Protein AF-A0A948IWV6-F1 (afdb_monomer_lite)

Radius of gyration: 15.79 Å; chains: 1; bounding box: 36×36×41 Å

pLDDT: mean 88.32, std 10.14, range [44.53, 97.88]

Structure (mmCIF, N/CA/C/O backbone):
data_AF-A0A948IWV6-F1
#
_entry.id   AF-A0A948IWV6-F1
#
loop_
_atom_site.group_PDB
_atom_site.id
_atom_site.type_symbol
_atom_site.label_atom_id
_atom_site.label_alt_id
_atom_site.label_comp_id
_atom_site.label_asym_id
_atom_site.label_entity_id
_atom_site.label_seq_id
_atom_site.pdbx_PDB_ins_code
_atom_site.Cartn_x
_atom_site.Cartn_y
_atom_site.Cartn_z
_atom_site.occupancy
_atom_site.B_iso_or_equiv
_atom_site.auth_seq_id
_atom_site.auth_comp_id
_atom_site.auth_asym_id
_atom_site.auth_atom_id
_atom_site.pdbx_PDB_model_num
ATOM 1 N N . MET A 1 1 ? 19.057 -10.522 -1.645 1.00 44.53 1 MET A N 1
ATOM 2 C CA . MET A 1 1 ? 18.528 -9.167 -1.927 1.00 44.53 1 MET A CA 1
ATOM 3 C C . MET A 1 1 ? 17.172 -8.934 -1.254 1.00 44.53 1 MET A C 1
ATOM 5 O O . MET A 1 1 ? 17.087 -8.046 -0.418 1.00 44.53 1 MET A O 1
ATOM 9 N N . ILE A 1 2 ? 16.167 -9.789 -1.493 1.00 49.72 2 ILE A N 1
ATOM 10 C CA . ILE A 1 2 ? 14.805 -9.686 -0.915 1.00 49.72 2 ILE A CA 1
ATOM 11 C C . ILE A 1 2 ? 14.790 -9.722 0.632 1.00 49.72 2 ILE A C 1
ATOM 13 O O . ILE A 1 2 ? 14.112 -8.919 1.267 1.00 49.72 2 ILE A O 1
ATOM 17 N N . ALA A 1 3 ? 15.601 -10.584 1.261 1.00 46.28 3 ALA A N 1
ATOM 18 C CA . ALA A 1 3 ? 15.660 -10.702 2.725 1.00 46.28 3 ALA A CA 1
ATOM 19 C C . ALA A 1 3 ? 16.163 -9.429 3.438 1.00 46.28 3 ALA A C 1
ATOM 21 O O . ALA A 1 3 ? 15.645 -9.077 4.492 1.00 46.28 3 ALA A O 1
ATOM 22 N N . ARG A 1 4 ? 17.131 -8.706 2.851 1.00 50.12 4 ARG A N 1
ATOM 23 C CA . ARG A 1 4 ? 17.690 -7.472 3.435 1.00 50.12 4 ARG A CA 1
ATOM 24 C C . ARG A 1 4 ? 16.678 -6.322 3.373 1.00 50.12 4 ARG A C 1
ATOM 26 O O . ARG A 1 4 ? 16.546 -5.575 4.336 1.00 50.12 4 ARG A O 1
ATOM 33 N N . GLN A 1 5 ? 15.914 -6.247 2.282 1.00 59.34 5 GLN A N 1
ATOM 34 C CA . GLN A 1 5 ? 14.824 -5.286 2.136 1.00 59.34 5 GLN A CA 1
ATOM 35 C C . GLN A 1 5 ? 13.692 -5.562 3.143 1.00 59.34 5 GLN A C 1
ATOM 37 O O . GLN A 1 5 ? 13.198 -4.646 3.792 1.00 59.34 5 GLN A O 1
ATOM 42 N N . ARG A 1 6 ? 13.328 -6.837 3.348 1.00 60.72 6 ARG A N 1
ATOM 43 C CA . ARG A 1 6 ? 12.332 -7.246 4.354 1.00 60.72 6 ARG A CA 1
ATOM 44 C C . ARG A 1 6 ? 12.742 -6.858 5.781 1.00 60.72 6 ARG A C 1
ATOM 46 O O . ARG A 1 6 ? 11.891 -6.409 6.544 1.00 60.72 6 ARG A O 1
ATOM 53 N N . THR A 1 7 ? 14.021 -6.996 6.141 1.00 59.12 7 THR A N 1
ATOM 54 C CA . THR A 1 7 ? 14.534 -6.577 7.460 1.00 59.12 7 THR A CA 1
ATOM 55 C C . THR A 1 7 ? 14.416 -5.067 7.658 1.00 59.12 7 THR A C 1
ATOM 57 O O . THR A 1 7 ? 13.882 -4.638 8.678 1.00 59.12 7 THR A O 1
ATOM 60 N N . PHE A 1 8 ? 14.809 -4.275 6.654 1.00 65.75 8 PHE A N 1
ATOM 61 C CA . PHE A 1 8 ? 14.646 -2.819 6.677 1.00 65.75 8 PHE A CA 1
ATOM 62 C C . PHE A 1 8 ? 13.174 -2.409 6.863 1.00 65.75 8 PHE A C 1
ATOM 64 O O . PHE A 1 8 ? 12.872 -1.541 7.678 1.00 65.75 8 PHE A O 1
ATOM 71 N N . TYR A 1 9 ? 12.235 -3.091 6.194 1.00 68.50 9 TYR A N 1
ATOM 72 C CA . TYR A 1 9 ? 10.798 -2.830 6.357 1.00 68.50 9 TYR A CA 1
ATOM 73 C C . TYR A 1 9 ? 10.265 -3.108 7.753 1.00 68.50 9 TYR A C 1
ATOM 75 O O . TYR A 1 9 ? 9.496 -2.313 8.296 1.00 68.50 9 TYR A O 1
ATOM 83 N N . ILE A 1 10 ? 10.657 -4.239 8.338 1.00 69.44 10 ILE A N 1
ATOM 84 C CA . ILE A 1 10 ? 10.235 -4.612 9.689 1.00 69.44 10 ILE A CA 1
ATOM 85 C C . ILE A 1 10 ? 10.764 -3.599 10.705 1.00 69.44 10 ILE A C 1
ATOM 87 O O . ILE A 1 10 ? 10.058 -3.272 11.657 1.00 69.44 10 ILE A O 1
ATOM 91 N N . GLU A 1 11 ? 11.978 -3.091 10.508 1.00 79.06 11 GLU A N 1
ATOM 92 C CA . GLU A 1 11 ? 12.562 -2.062 11.366 1.00 79.06 11 GLU A CA 1
ATOM 93 C C . GLU A 1 11 ? 11.877 -0.707 11.188 1.00 79.06 11 GLU A C 1
ATOM 95 O O . GLU A 1 11 ? 11.482 -0.102 12.184 1.00 79.06 11 GLU A O 1
ATOM 100 N N . ALA A 1 12 ? 11.623 -0.272 9.953 1.00 83.81 12 A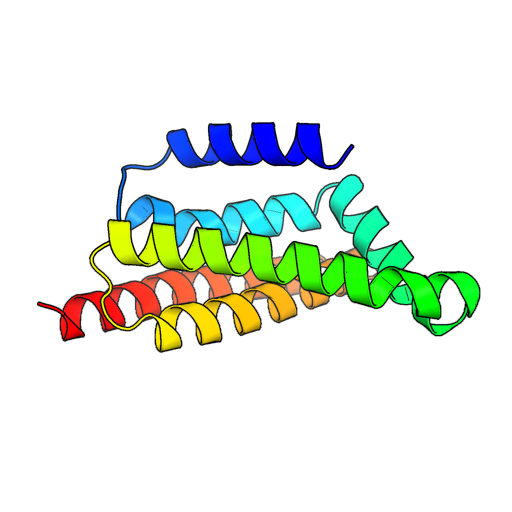LA A N 1
ATOM 101 C CA . ALA A 1 12 ? 10.925 0.984 9.683 1.00 83.81 12 ALA A CA 1
ATOM 102 C C . ALA A 1 12 ? 9.501 1.000 10.273 1.00 83.81 12 ALA A C 1
ATOM 104 O O . ALA A 1 12 ? 9.076 1.993 10.860 1.00 83.81 12 ALA A O 1
ATOM 105 N N . LEU A 1 13 ? 8.780 -0.127 10.224 1.00 84.88 13 LEU A N 1
ATOM 106 C CA . LEU A 1 13 ? 7.455 -0.260 10.847 1.00 84.88 13 LEU A CA 1
ATOM 107 C C . LEU A 1 13 ? 7.471 -0.112 12.373 1.00 84.88 13 LEU A C 1
ATOM 109 O O . LEU A 1 13 ? 6.441 0.227 12.963 1.00 84.88 13 LEU A O 1
ATOM 113 N N . ARG A 1 14 ? 8.606 -0.376 13.035 1.00 88.12 14 ARG A N 1
ATOM 114 C CA . ARG A 1 14 ? 8.728 -0.220 14.494 1.00 88.12 14 ARG A CA 1
ATOM 115 C C . ARG A 1 14 ? 8.727 1.240 14.928 1.00 88.12 14 ARG A C 1
ATOM 117 O O . ARG A 1 14 ? 8.393 1.491 16.080 1.00 88.12 14 ARG A O 1
ATOM 124 N N . ALA A 1 15 ? 9.036 2.174 14.026 1.00 90.75 15 ALA A N 1
ATOM 125 C CA . ALA A 1 15 ? 8.949 3.607 14.301 1.00 90.75 15 ALA A CA 1
ATOM 126 C C . ALA A 1 15 ? 7.501 4.086 14.510 1.00 90.75 15 ALA A C 1
ATOM 128 O O . ALA A 1 15 ? 7.282 5.152 15.078 1.00 90.75 15 ALA A O 1
ATOM 129 N N . TYR A 1 16 ? 6.513 3.292 14.085 1.00 91.81 16 TYR A N 1
ATOM 130 C CA . TYR A 1 16 ? 5.098 3.620 14.214 1.00 91.81 16 TYR A CA 1
ATOM 131 C C . TYR A 1 16 ? 4.458 2.884 15.403 1.00 91.81 16 TYR A C 1
ATOM 133 O O . TYR A 1 16 ? 4.728 1.681 15.595 1.00 91.81 16 TYR A O 1
ATOM 141 N N . PRO A 1 17 ? 3.580 3.560 16.175 1.00 93.25 17 PRO A N 1
ATOM 142 C CA . PRO A 1 17 ? 2.760 2.926 17.203 1.00 93.25 17 PRO A CA 1
ATOM 143 C C . PRO A 1 17 ? 2.031 1.689 16.674 1.00 93.25 17 PRO A C 1
ATOM 145 O O . PRO A 1 17 ? 1.671 1.610 15.500 1.00 93.25 17 PRO A O 1
ATOM 148 N N . LYS A 1 18 ? 1.854 0.682 17.536 1.00 91.81 18 LYS A N 1
ATOM 149 C CA . LYS A 1 18 ? 1.085 -0.518 17.179 1.00 91.81 18 LYS A CA 1
ATOM 150 C C . LYS A 1 18 ? -0.368 -0.137 16.872 1.00 91.81 18 LYS A C 1
ATOM 152 O O . LYS A 1 18 ? -0.893 0.793 17.465 1.00 91.81 18 LYS A O 1
ATOM 157 N N . GLY A 1 19 ? -1.007 -0.923 16.010 1.00 94.31 19 GLY A N 1
ATOM 158 C CA . GLY A 1 19 ? -2.406 -0.746 15.644 1.00 94.31 19 GLY A CA 1
ATOM 159 C C . GLY A 1 19 ? -2.580 0.160 14.431 1.00 94.31 19 GLY A C 1
ATOM 160 O O . GLY A 1 19 ? -1.900 -0.035 13.416 1.00 94.31 19 GLY A O 1
ATOM 161 N N . ARG A 1 20 ? -3.495 1.125 14.536 1.00 95.19 20 ARG A N 1
ATOM 162 C CA . ARG A 1 20 ? -3.933 2.002 13.443 1.00 95.19 20 ARG A CA 1
ATOM 163 C C . ARG A 1 20 ? -2.771 2.678 12.713 1.00 95.19 20 ARG A C 1
ATOM 165 O O . ARG A 1 20 ? -2.682 2.597 11.489 1.00 95.19 20 ARG A O 1
ATOM 172 N N . GLU A 1 21 ? -1.849 3.300 13.440 1.00 95.81 21 GLU A N 1
ATOM 173 C CA . GLU A 1 21 ? -0.747 4.083 12.868 1.00 95.81 21 GLU A CA 1
ATOM 174 C C . GLU A 1 21 ? 0.171 3.205 12.017 1.00 95.81 21 GLU A C 1
ATOM 176 O O . GLU A 1 21 ? 0.549 3.580 10.906 1.00 95.81 21 GLU A O 1
ATOM 181 N N . ARG A 1 22 ? 0.489 1.998 12.497 1.00 94.38 22 ARG A N 1
ATOM 182 C CA . ARG A 1 22 ? 1.299 1.034 11.745 1.00 94.38 22 ARG A CA 1
ATOM 183 C C . ARG A 1 22 ? 0.566 0.487 10.525 1.00 94.38 22 ARG A C 1
ATOM 185 O O . ARG A 1 22 ? 1.194 0.295 9.484 1.00 94.38 22 ARG A O 1
ATOM 192 N N . PHE A 1 23 ? -0.740 0.247 10.639 1.00 94.88 23 PHE A N 1
ATOM 193 C CA . PHE A 1 23 ? -1.551 -0.192 9.506 1.00 94.88 23 PHE A CA 1
ATOM 194 C C . PHE A 1 23 ? -1.643 0.877 8.414 1.00 94.88 23 PHE A C 1
ATOM 196 O O . PHE A 1 23 ? -1.652 0.534 7.237 1.00 94.88 23 PHE A O 1
ATOM 203 N N . ILE A 1 24 ? -1.653 2.163 8.767 1.00 95.56 24 ILE A N 1
ATOM 204 C CA . ILE A 1 24 ? -1.588 3.262 7.795 1.00 95.56 24 ILE A CA 1
ATOM 205 C C . ILE A 1 24 ? -0.188 3.337 7.168 1.00 95.56 24 ILE A C 1
ATOM 207 O O . ILE A 1 24 ? -0.054 3.348 5.940 1.00 95.56 24 ILE A O 1
ATOM 211 N N . ALA A 1 25 ? 0.859 3.317 7.999 1.00 94.19 25 ALA A N 1
ATOM 212 C CA . ALA A 1 25 ? 2.247 3.520 7.585 1.00 94.19 25 ALA A CA 1
ATOM 213 C C . ALA A 1 25 ? 2.767 2.493 6.568 1.00 94.19 25 ALA A C 1
ATOM 215 O O . ALA A 1 25 ? 3.597 2.830 5.722 1.00 94.19 25 ALA A O 1
ATOM 216 N N . ILE A 1 26 ? 2.267 1.252 6.606 1.00 91.12 26 ILE A N 1
ATOM 217 C CA . ILE A 1 26 ? 2.717 0.185 5.699 1.00 91.12 26 ILE A CA 1
ATOM 218 C C . ILE A 1 26 ? 2.578 0.556 4.213 1.00 91.12 26 ILE A C 1
ATOM 220 O O . ILE A 1 26 ? 3.387 0.115 3.399 1.00 91.12 26 ILE A O 1
ATOM 224 N N . THR A 1 27 ? 1.600 1.392 3.854 1.00 92.25 27 THR A N 1
ATOM 225 C CA . THR A 1 27 ? 1.367 1.807 2.459 1.00 92.25 27 THR A CA 1
ATOM 226 C C . THR A 1 27 ? 2.518 2.671 1.945 1.00 92.25 27 THR A C 1
ATOM 228 O O . THR A 1 27 ? 3.049 2.421 0.865 1.00 92.25 27 THR A O 1
ATOM 231 N N . GLU A 1 28 ? 2.957 3.644 2.746 1.00 91.31 28 GLU A N 1
ATOM 232 C CA . GLU A 1 28 ? 4.084 4.516 2.397 1.00 91.31 28 GLU A CA 1
ATOM 233 C C . GLU A 1 28 ? 5.402 3.741 2.385 1.00 91.31 28 GLU A C 1
ATOM 235 O O . GLU A 1 28 ? 6.213 3.894 1.476 1.00 91.31 28 GLU A O 1
ATOM 240 N N . LEU A 1 29 ? 5.598 2.841 3.347 1.00 90.62 29 LEU A N 1
ATOM 241 C CA . LEU A 1 29 ? 6.787 1.994 3.363 1.00 90.62 29 LEU A CA 1
ATOM 242 C C . LEU A 1 29 ? 6.837 1.074 2.137 1.00 90.62 29 LEU A C 1
ATOM 244 O O . LEU A 1 29 ? 7.892 0.904 1.528 1.00 90.62 29 LEU A O 1
ATOM 248 N N . THR A 1 30 ? 5.691 0.540 1.713 1.00 89.62 30 THR A N 1
ATOM 249 C CA . THR A 1 30 ? 5.599 -0.240 0.473 1.00 89.62 30 THR A CA 1
ATOM 250 C C . THR A 1 30 ? 5.980 0.615 -0.735 1.00 89.62 30 THR A C 1
ATOM 252 O O . THR A 1 30 ? 6.779 0.177 -1.555 1.00 89.62 30 THR A O 1
ATOM 255 N N . TRP A 1 31 ? 5.496 1.854 -0.833 1.00 91.94 31 TRP A N 1
ATOM 256 C CA . TRP A 1 31 ? 5.899 2.772 -1.903 1.00 91.94 31 TRP A CA 1
ATOM 257 C C . TRP A 1 31 ? 7.407 3.032 -1.946 1.00 91.94 31 TRP A C 1
ATOM 259 O O . TRP A 1 31 ? 8.014 2.974 -3.019 1.00 91.94 31 TRP A O 1
ATOM 269 N N . GLN A 1 32 ? 8.027 3.257 -0.787 1.00 89.69 32 GLN A N 1
ATOM 270 C CA . GLN A 1 32 ? 9.477 3.417 -0.693 1.00 89.69 32 GLN A CA 1
ATOM 271 C C . GLN A 1 32 ? 10.193 2.167 -1.220 1.00 89.69 32 GLN A C 1
ATOM 273 O O . GLN A 1 32 ? 11.140 2.295 -1.984 1.00 89.69 32 GLN A O 1
ATOM 278 N N . ALA A 1 33 ? 9.680 0.965 -0.935 1.00 87.06 33 ALA A N 1
ATOM 279 C CA . ALA A 1 33 ? 10.212 -0.297 -1.474 1.00 87.06 33 ALA A CA 1
ATOM 280 C C . ALA A 1 33 ? 10.262 -0.358 -2.978 1.00 87.06 33 ALA A C 1
ATOM 282 O O . ALA A 1 33 ? 11.285 -0.708 -3.561 1.00 87.06 33 ALA A O 1
ATOM 283 N N . TRP A 1 34 ? 9.135 -0.028 -3.587 1.00 87.88 34 TRP A N 1
ATOM 284 C CA . TRP A 1 34 ? 8.990 -0.080 -5.027 1.00 87.88 34 TRP A CA 1
ATOM 285 C C . TRP A 1 34 ? 9.752 1.050 -5.723 1.00 87.88 34 TRP A C 1
ATOM 287 O O . TRP A 1 34 ? 10.071 0.927 -6.900 1.00 87.88 34 TRP A O 1
ATOM 297 N N . SER A 1 35 ? 10.098 2.109 -4.986 1.00 86.81 35 SER A N 1
ATOM 298 C CA . SER A 1 35 ? 10.894 3.236 -5.479 1.00 86.81 35 SER A CA 1
ATOM 299 C C . SER A 1 35 ? 12.411 3.026 -5.386 1.00 86.81 35 SER A C 1
ATOM 301 O O . SER A 1 35 ? 13.154 3.759 -6.040 1.00 86.81 35 SER A O 1
ATOM 303 N N . GLU A 1 36 ? 12.879 2.066 -4.585 1.00 86.88 36 GLU A N 1
ATOM 304 C CA . GLU A 1 36 ? 14.299 1.715 -4.475 1.00 86.88 36 GLU A CA 1
ATOM 305 C C . GLU A 1 36 ? 14.774 0.887 -5.686 1.00 86.88 36 GLU A C 1
ATOM 307 O O . GLU A 1 36 ? 13.964 0.203 -6.323 1.00 86.88 36 GLU A O 1
ATOM 312 N N . PRO A 1 37 ? 16.091 0.847 -5.986 1.00 87.62 37 PRO A N 1
ATOM 313 C CA . PRO A 1 37 ? 16.629 0.070 -7.108 1.00 87.62 37 PRO A CA 1
ATOM 314 C C . PRO A 1 37 ? 16.202 -1.406 -7.115 1.00 87.62 37 PRO A C 1
ATOM 316 O O . PRO A 1 37 ? 16.030 -2.005 -8.173 1.00 87.62 37 PRO A O 1
ATOM 319 N N . SER A 1 38 ? 15.996 -2.001 -5.937 1.00 86.44 38 SER A N 1
ATOM 320 C CA . SER A 1 38 ? 15.519 -3.380 -5.801 1.00 86.44 38 SER A CA 1
ATOM 321 C C . SER A 1 38 ? 14.062 -3.559 -6.241 1.00 86.44 38 SER A C 1
ATOM 323 O O . SER A 1 38 ? 13.747 -4.564 -6.876 1.00 86.44 38 SER A O 1
ATOM 325 N N . GLY A 1 39 ? 13.183 -2.602 -5.937 1.00 86.25 39 GLY A N 1
ATOM 326 C CA . GLY A 1 39 ? 11.793 -2.595 -6.392 1.00 86.25 39 GLY A CA 1
ATOM 327 C C . GLY A 1 39 ? 11.668 -2.325 -7.890 1.00 86.25 39 GLY A C 1
ATOM 328 O O . GLY A 1 39 ? 10.874 -2.973 -8.577 1.00 86.25 39 GLY A O 1
ATOM 329 N N . VAL A 1 40 ? 12.521 -1.443 -8.417 1.00 87.00 40 VAL A N 1
ATOM 330 C CA . VAL A 1 40 ? 12.639 -1.197 -9.861 1.00 87.00 40 VAL A CA 1
ATOM 331 C C . VAL A 1 40 ? 13.048 -2.477 -10.593 1.00 87.00 40 VAL A C 1
ATOM 333 O O . VAL A 1 40 ? 12.365 -2.880 -11.529 1.00 87.00 40 VAL A O 1
ATOM 336 N N . ALA A 1 41 ? 14.068 -3.190 -10.106 1.00 89.75 41 ALA A N 1
ATOM 337 C CA . ALA A 1 41 ? 14.500 -4.452 -10.707 1.00 89.75 41 ALA A CA 1
ATOM 338 C C . ALA A 1 41 ? 13.385 -5.515 -10.718 1.00 89.75 41 ALA A C 1
ATOM 340 O O . ALA A 1 41 ? 13.205 -6.216 -11.710 1.00 89.75 41 ALA A O 1
ATOM 341 N N . ILE A 1 42 ? 12.593 -5.628 -9.642 1.00 87.44 42 ILE A N 1
ATOM 342 C CA . ILE A 1 42 ? 11.430 -6.537 -9.618 1.00 87.44 42 ILE A CA 1
ATOM 343 C C . ILE A 1 42 ? 10.434 -6.155 -10.718 1.00 87.44 42 ILE A C 1
ATOM 345 O O . ILE A 1 42 ? 9.940 -7.028 -11.425 1.00 87.44 42 ILE A O 1
ATOM 349 N N . THR A 1 43 ? 10.173 -4.860 -10.888 1.00 87.69 43 THR A N 1
ATOM 350 C CA . THR A 1 43 ? 9.273 -4.343 -11.927 1.00 87.69 43 THR A CA 1
ATOM 351 C C . THR A 1 43 ? 9.774 -4.684 -13.332 1.00 87.69 43 THR A C 1
ATOM 353 O O . THR A 1 43 ? 9.001 -5.139 -14.172 1.00 87.69 43 THR A O 1
ATOM 356 N N . GLU A 1 44 ? 11.073 -4.537 -13.589 1.00 88.38 44 GLU A N 1
ATOM 357 C CA . GLU A 1 44 ? 11.688 -4.903 -14.871 1.00 88.38 44 GLU A CA 1
ATOM 358 C C . GLU A 1 44 ? 11.562 -6.404 -15.152 1.00 88.38 44 GLU A C 1
ATOM 360 O O . GLU A 1 44 ? 11.187 -6.790 -16.258 1.00 88.38 44 GLU A O 1
ATOM 365 N N . ILE A 1 45 ? 11.788 -7.251 -14.142 1.00 89.38 45 ILE A N 1
ATOM 366 C CA . ILE A 1 45 ? 11.628 -8.708 -14.250 1.00 89.38 45 ILE A CA 1
ATOM 367 C C . ILE A 1 45 ? 10.160 -9.071 -14.549 1.00 89.38 45 ILE A C 1
ATOM 369 O O . ILE A 1 45 ? 9.910 -9.907 -15.418 1.00 89.38 45 ILE A O 1
ATOM 373 N N . MET A 1 46 ? 9.185 -8.409 -13.908 1.00 85.81 46 MET A N 1
ATOM 374 C CA . MET A 1 46 ? 7.753 -8.598 -14.204 1.00 85.81 46 MET A CA 1
ATOM 375 C C . MET A 1 46 ? 7.419 -8.298 -15.665 1.00 85.81 46 MET A C 1
ATOM 377 O O . MET A 1 46 ? 6.680 -9.046 -16.303 1.00 85.81 46 MET A O 1
ATOM 381 N N . VAL A 1 47 ? 7.949 -7.196 -16.197 1.00 87.12 47 VAL A N 1
ATOM 382 C CA . VAL A 1 47 ? 7.709 -6.795 -17.587 1.00 87.12 47 VAL A CA 1
ATOM 383 C C . VAL A 1 47 ? 8.419 -7.748 -18.551 1.00 87.12 47 VAL A C 1
ATOM 385 O O . VAL A 1 47 ? 7.813 -8.167 -19.536 1.00 87.12 47 VAL A O 1
ATOM 388 N N . ALA A 1 48 ? 9.661 -8.140 -18.254 1.00 87.94 48 ALA A N 1
ATOM 389 C CA . ALA A 1 48 ? 10.452 -9.051 -19.081 1.00 87.94 48 ALA A CA 1
ATOM 390 C C . ALA A 1 48 ? 9.822 -10.449 -19.195 1.00 87.94 48 ALA A C 1
ATOM 392 O O . ALA A 1 48 ? 9.810 -11.028 -20.282 1.00 87.94 48 ALA A O 1
ATOM 393 N N . ALA A 1 49 ? 9.220 -10.958 -18.115 1.00 88.62 49 ALA A N 1
ATOM 394 C CA . ALA A 1 49 ? 8.549 -12.260 -18.102 1.00 88.62 49 ALA A CA 1
ATOM 395 C C . ALA A 1 49 ? 7.366 -12.370 -19.077 1.00 88.62 49 ALA A C 1
ATOM 397 O O . ALA A 1 49 ? 6.928 -13.473 -19.384 1.00 88.62 49 ALA A O 1
ATOM 398 N N . ARG A 1 50 ? 6.857 -11.248 -19.606 1.00 85.56 50 ARG A N 1
ATOM 399 C CA . ARG A 1 50 ? 5.827 -11.265 -20.658 1.00 85.56 50 ARG A CA 1
ATOM 400 C C . ARG A 1 50 ? 6.350 -11.729 -22.017 1.00 85.56 50 ARG A C 1
ATOM 402 O O . ARG A 1 50 ? 5.547 -12.154 -22.841 1.00 85.56 50 ARG A O 1
ATOM 409 N N . SER A 1 51 ? 7.650 -11.590 -22.261 1.00 89.44 51 SER A N 1
ATOM 410 C CA . SER A 1 51 ? 8.275 -11.865 -23.562 1.00 89.44 51 SER A CA 1
ATOM 411 C C . SER A 1 51 ? 9.297 -13.003 -23.512 1.00 89.44 51 SER A C 1
ATOM 413 O O . SER A 1 51 ? 9.732 -13.471 -24.559 1.00 89.44 51 SER A O 1
ATOM 415 N N . ASP A 1 52 ? 9.686 -13.449 -22.318 1.00 88.94 52 ASP A N 1
ATOM 416 C CA . ASP A 1 52 ? 10.589 -14.579 -22.101 1.00 88.94 52 ASP A CA 1
ATOM 417 C C . ASP A 1 52 ? 9.796 -15.760 -21.533 1.00 88.94 52 ASP A C 1
ATOM 419 O O . ASP A 1 52 ? 9.303 -15.702 -20.409 1.00 88.94 52 ASP A O 1
ATOM 423 N N . HIS A 1 53 ? 9.676 -16.835 -22.313 1.00 86.31 53 HIS A N 1
ATOM 424 C CA . HIS A 1 53 ? 8.892 -18.015 -21.946 1.00 86.31 53 HIS A CA 1
ATOM 425 C C . HIS A 1 53 ? 9.422 -18.732 -20.694 1.00 86.31 53 HIS A C 1
ATOM 427 O O . HIS A 1 53 ? 8.631 -19.189 -19.876 1.00 86.31 53 HIS A O 1
ATOM 433 N N . LEU A 1 54 ? 10.744 -18.785 -20.492 1.00 85.62 54 LEU A N 1
ATOM 434 C CA . LEU A 1 54 ? 11.329 -19.448 -19.321 1.00 85.62 54 LEU A CA 1
ATOM 435 C C . LEU A 1 54 ? 11.040 -18.668 -18.035 1.00 85.62 54 LEU A C 1
ATOM 437 O O . LEU A 1 54 ? 10.838 -19.261 -16.973 1.00 85.62 54 LEU A O 1
ATOM 441 N N . LEU A 1 55 ? 11.030 -17.338 -18.130 1.00 84.62 55 LEU A N 1
ATOM 442 C CA . LEU A 1 55 ? 10.595 -16.461 -17.048 1.00 84.62 55 LEU A CA 1
ATOM 443 C C . LEU A 1 55 ? 9.074 -16.548 -16.851 1.00 84.62 55 LEU A C 1
ATOM 445 O O . LEU A 1 55 ? 8.626 -16.682 -15.714 1.00 84.62 55 LEU A O 1
ATOM 449 N N . GLY A 1 56 ? 8.295 -16.538 -17.932 1.00 85.56 56 GLY A N 1
ATOM 450 C CA . GLY A 1 56 ? 6.834 -16.637 -17.912 1.00 85.56 56 GLY A CA 1
ATOM 451 C C . GLY A 1 56 ? 6.305 -17.898 -17.226 1.00 85.56 56 GLY A C 1
ATOM 452 O O . GLY A 1 56 ? 5.290 -17.821 -16.543 1.00 85.56 56 GLY A O 1
ATOM 453 N N . ASP A 1 57 ? 7.027 -19.016 -17.321 1.00 87.19 57 ASP A N 1
ATOM 454 C CA . ASP A 1 57 ? 6.641 -20.276 -16.675 1.00 87.19 57 ASP A CA 1
ATOM 455 C C . ASP A 1 57 ? 6.959 -20.313 -15.169 1.00 87.19 57 ASP A C 1
ATOM 457 O O . ASP A 1 57 ? 6.288 -21.004 -14.410 1.00 87.19 57 ASP A O 1
ATOM 461 N N . ARG A 1 58 ? 7.997 -19.596 -14.710 1.00 83.56 58 ARG A N 1
ATOM 462 C CA . ARG A 1 58 ? 8.493 -19.680 -13.318 1.00 83.56 58 ARG A CA 1
ATOM 463 C C . ARG A 1 58 ? 8.100 -18.502 -12.435 1.00 83.56 58 ARG A C 1
ATOM 465 O O . ARG A 1 58 ? 8.090 -18.630 -11.212 1.00 83.56 58 ARG A O 1
ATOM 472 N N . LEU A 1 59 ? 7.859 -17.334 -13.024 1.00 85.12 59 LEU A N 1
ATOM 473 C CA . LEU A 1 59 ? 7.520 -16.132 -12.267 1.00 85.12 59 LEU A CA 1
ATOM 474 C C . LEU A 1 59 ? 6.131 -16.151 -11.619 1.00 85.12 59 LEU A C 1
ATOM 476 O O . LEU A 1 59 ? 6.045 -15.602 -10.519 1.00 85.12 59 LEU A O 1
ATOM 480 N N . PRO A 1 60 ? 5.071 -16.723 -12.224 1.00 86.81 60 PRO A N 1
ATOM 481 C CA . PRO A 1 60 ? 3.739 -16.724 -11.622 1.00 86.81 60 PRO A CA 1
ATOM 482 C C . PRO A 1 60 ? 3.738 -17.284 -10.196 1.00 86.81 60 PRO A C 1
ATOM 484 O O . PRO A 1 60 ? 3.350 -16.568 -9.277 1.00 86.81 60 PRO A O 1
ATOM 487 N N . ASP A 1 61 ? 4.310 -18.472 -9.984 1.00 87.06 61 ASP A N 1
ATOM 488 C CA . ASP A 1 61 ? 4.390 -19.116 -8.663 1.00 87.06 61 ASP A CA 1
ATOM 489 C C . ASP A 1 61 ? 5.127 -18.248 -7.629 1.00 87.06 61 ASP A C 1
ATOM 491 O O . ASP A 1 61 ? 4.728 -18.139 -6.465 1.00 87.06 61 ASP A O 1
ATOM 495 N N . LEU A 1 62 ? 6.216 -17.591 -8.047 1.00 85.44 62 LEU A N 1
ATOM 496 C CA . LEU A 1 62 ? 6.965 -16.681 -7.183 1.00 85.44 62 LEU A CA 1
ATOM 497 C C . LEU A 1 62 ? 6.119 -15.458 -6.798 1.00 85.44 62 LEU A C 1
ATOM 499 O O . LEU A 1 62 ? 6.138 -15.047 -5.635 1.00 85.44 62 LEU A O 1
ATOM 503 N N . PHE A 1 63 ? 5.383 -14.879 -7.749 1.00 83.50 63 PHE A N 1
ATOM 504 C CA . PHE A 1 63 ? 4.507 -13.740 -7.481 1.00 83.50 63 PHE A CA 1
ATOM 505 C C . PHE A 1 63 ? 3.340 -14.112 -6.584 1.00 83.50 63 PHE A C 1
ATOM 507 O O . PHE A 1 63 ? 3.088 -13.391 -5.621 1.00 83.50 63 PHE A O 1
ATOM 514 N N . GLU A 1 64 ? 2.693 -15.247 -6.828 1.00 87.88 64 GLU A N 1
ATOM 515 C CA . GLU A 1 64 ? 1.617 -15.748 -5.975 1.00 87.88 64 GLU A CA 1
ATOM 516 C C . GLU A 1 64 ? 2.101 -15.956 -4.538 1.00 87.88 64 GLU A C 1
ATOM 518 O O . GLU A 1 64 ? 1.461 -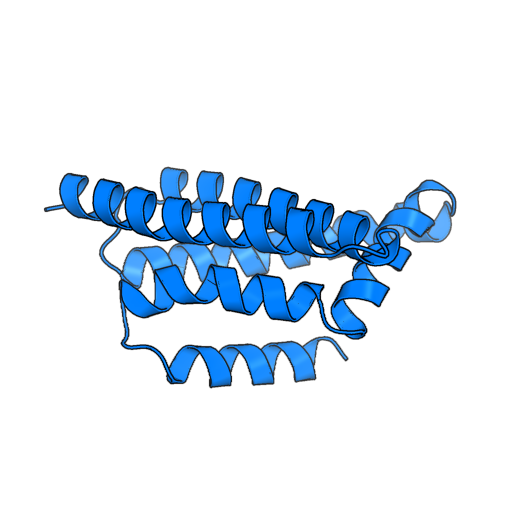15.497 -3.589 1.00 87.88 64 GLU A O 1
ATOM 523 N N . MET A 1 65 ? 3.286 -16.547 -4.354 1.00 87.19 65 MET A N 1
ATOM 524 C CA . MET A 1 65 ? 3.892 -16.703 -3.031 1.00 87.19 65 MET A CA 1
ATOM 525 C C . MET A 1 65 ? 4.171 -15.346 -2.358 1.00 87.19 65 MET A C 1
ATOM 527 O O . MET A 1 65 ? 3.915 -15.172 -1.160 1.00 87.19 65 MET A O 1
ATOM 531 N N . MET A 1 66 ? 4.692 -14.368 -3.104 1.00 83.88 66 MET A N 1
ATOM 532 C CA . MET A 1 66 ? 4.950 -13.020 -2.586 1.00 83.88 66 MET A CA 1
ATOM 533 C C . MET A 1 66 ? 3.657 -12.290 -2.204 1.00 83.88 66 MET A C 1
ATOM 535 O O . MET A 1 66 ? 3.607 -11.641 -1.156 1.00 83.88 66 MET A O 1
ATOM 539 N N . GLU A 1 67 ? 2.614 -12.400 -3.022 1.00 86.06 67 GLU A N 1
ATOM 540 C CA . GLU A 1 67 ? 1.311 -11.783 -2.775 1.00 86.06 67 GLU A CA 1
ATOM 541 C C . GLU A 1 67 ? 0.603 -12.422 -1.584 1.00 86.06 67 GLU A C 1
ATOM 543 O O . GLU A 1 67 ? 0.121 -11.699 -0.712 1.00 86.06 67 GLU A O 1
ATOM 548 N N . ALA A 1 68 ? 0.641 -13.750 -1.466 1.00 88.50 68 ALA A N 1
ATOM 549 C CA . ALA A 1 68 ? 0.118 -14.462 -0.306 1.00 88.50 68 ALA A CA 1
ATOM 550 C C . ALA A 1 68 ? 0.812 -14.018 0.993 1.00 88.50 68 ALA A C 1
ATOM 552 O O . ALA A 1 68 ? 0.146 -13.736 1.993 1.00 88.50 68 ALA A O 1
ATOM 553 N N . SER A 1 69 ? 2.145 -13.883 0.979 1.00 87.06 69 SER A N 1
ATOM 554 C CA . SER A 1 69 ? 2.892 -13.393 2.143 1.00 87.06 69 SER A CA 1
ATOM 555 C C . SER A 1 69 ? 2.549 -11.944 2.488 1.00 87.06 69 SER A C 1
ATOM 557 O O . SER A 1 69 ? 2.459 -11.612 3.671 1.00 87.06 69 SER A O 1
ATOM 559 N N . GLN A 1 70 ? 2.383 -11.076 1.489 1.00 86.56 70 GLN A N 1
ATOM 560 C CA . GLN A 1 70 ? 2.012 -9.683 1.719 1.00 86.56 70 GLN A CA 1
ATOM 561 C C . GLN A 1 70 ? 0.603 -9.589 2.313 1.00 86.56 70 GLN A C 1
ATOM 563 O O . GLN A 1 70 ? 0.397 -8.880 3.296 1.00 86.56 70 GLN A O 1
ATOM 568 N N . LEU A 1 71 ? -0.350 -10.337 1.756 1.00 90.12 71 LEU A N 1
ATOM 569 C CA . LEU A 1 71 ? -1.735 -10.352 2.211 1.00 90.12 71 LEU A CA 1
ATOM 570 C C . LEU A 1 71 ? -1.852 -10.847 3.656 1.00 90.12 71 LEU A C 1
ATOM 572 O O . LEU A 1 71 ? -2.566 -10.245 4.455 1.00 90.12 71 LEU A O 1
ATOM 576 N N . ALA A 1 72 ? -1.106 -11.896 4.013 1.00 91.50 72 ALA A N 1
ATOM 577 C CA . ALA A 1 72 ? -1.070 -12.419 5.375 1.00 91.50 72 ALA A CA 1
ATOM 578 C C . ALA A 1 72 ? -0.593 -11.366 6.392 1.00 91.50 72 ALA A C 1
ATOM 580 O O . ALA A 1 72 ? -1.198 -11.208 7.454 1.00 91.50 72 ALA A O 1
ATOM 581 N N . GLU A 1 73 ? 0.451 -10.598 6.063 1.00 89.75 73 GLU A N 1
ATOM 582 C CA . GLU A 1 73 ? 0.909 -9.508 6.934 1.00 89.75 73 GLU A CA 1
ATOM 583 C C . GLU A 1 73 ? -0.095 -8.348 6.991 1.00 89.75 73 GLU A C 1
ATOM 585 O O . GLU A 1 73 ? -0.288 -7.765 8.057 1.00 89.75 73 GLU A O 1
ATOM 590 N N . MET A 1 74 ? -0.784 -8.033 5.890 1.00 91.75 74 MET A N 1
ATOM 591 C CA . MET A 1 74 ? -1.817 -6.990 5.880 1.00 91.75 74 MET A CA 1
ATOM 592 C C . MET A 1 74 ? -3.012 -7.356 6.756 1.00 91.75 74 MET A C 1
ATOM 594 O O . MET A 1 74 ? -3.440 -6.525 7.556 1.00 91.75 74 MET A O 1
ATOM 598 N N . ARG A 1 75 ? -3.497 -8.603 6.674 1.00 93.50 75 ARG A N 1
ATOM 599 C CA . ARG A 1 75 ? -4.552 -9.126 7.560 1.00 93.50 75 ARG A CA 1
ATOM 600 C C . ARG A 1 75 ? -4.143 -9.007 9.024 1.00 93.50 75 ARG A C 1
ATOM 602 O O . ARG A 1 75 ? -4.877 -8.452 9.834 1.00 93.50 75 ARG A O 1
ATOM 609 N N . LYS A 1 76 ? -2.924 -9.437 9.353 1.00 93.44 76 LYS A N 1
ATOM 610 C CA . LYS A 1 76 ? -2.377 -9.336 10.711 1.00 93.44 76 LYS A CA 1
ATOM 611 C C . LYS A 1 76 ? -2.294 -7.891 11.205 1.00 93.44 76 LYS A C 1
ATOM 613 O O . LYS A 1 76 ? -2.638 -7.624 12.353 1.00 93.44 76 LYS A O 1
ATOM 618 N N . LEU A 1 77 ? -1.819 -6.960 10.377 1.00 93.44 77 LEU A N 1
ATOM 619 C CA . LEU A 1 77 ? -1.753 -5.544 10.746 1.00 93.44 77 LEU A CA 1
ATOM 620 C C . LEU A 1 77 ? -3.146 -4.924 10.904 1.00 93.44 77 LEU A C 1
ATOM 622 O O . LEU A 1 77 ? -3.331 -4.142 11.832 1.00 93.44 77 LEU A O 1
ATOM 626 N N . GLY A 1 78 ? -4.104 -5.287 10.047 1.00 95.38 78 GLY A N 1
ATOM 627 C CA . GLY A 1 78 ? -5.500 -4.858 10.159 1.00 95.38 78 GLY A CA 1
ATOM 628 C C . GLY A 1 78 ? -6.142 -5.347 11.456 1.00 95.38 78 GLY A C 1
ATOM 629 O O . GLY A 1 78 ? -6.657 -4.542 12.226 1.00 95.38 78 GLY A O 1
ATOM 630 N N . HIS A 1 79 ? -5.986 -6.634 11.771 1.00 95.31 79 HIS A N 1
ATOM 631 C CA . HIS A 1 79 ? -6.462 -7.208 13.028 1.00 95.31 79 HIS A CA 1
ATOM 632 C C . HIS A 1 79 ? -5.849 -6.510 14.252 1.00 95.31 79 HIS A C 1
ATOM 634 O O . HIS A 1 79 ? -6.555 -6.119 15.175 1.00 95.31 79 HIS A O 1
ATOM 640 N N . LEU A 1 80 ? -4.531 -6.271 14.244 1.00 94.62 80 LEU A N 1
ATOM 641 C CA . LEU A 1 80 ? -3.851 -5.534 15.316 1.00 94.62 80 LEU A CA 1
ATOM 642 C C . LEU A 1 80 ? -4.299 -4.071 15.432 1.00 94.62 80 LEU A C 1
ATOM 644 O O . LEU A 1 80 ? -4.099 -3.468 16.485 1.00 94.62 80 LEU A O 1
ATOM 648 N N . ALA A 1 81 ? -4.844 -3.489 14.363 1.00 95.44 81 ALA A N 1
ATOM 649 C CA . ALA A 1 81 ? -5.445 -2.162 14.378 1.00 95.44 81 ALA A CA 1
ATOM 650 C C . ALA A 1 81 ? -6.874 -2.153 14.933 1.00 95.44 81 ALA A C 1
ATOM 652 O O . ALA A 1 81 ? -7.357 -1.072 15.243 1.00 95.44 81 ALA A O 1
ATOM 653 N N . GLY A 1 82 ? -7.504 -3.319 15.107 1.00 96.50 82 GLY A N 1
ATOM 654 C CA . GLY A 1 82 ? -8.894 -3.447 15.543 1.00 96.50 82 GLY A CA 1
ATOM 655 C C . GLY A 1 82 ? -9.896 -3.585 14.397 1.00 96.50 82 GLY A C 1
ATOM 656 O O . GLY A 1 82 ? -11.084 -3.438 14.637 1.00 96.50 82 GLY A O 1
ATOM 657 N N . ILE A 1 83 ? -9.436 -3.857 13.170 1.00 96.75 83 ILE A N 1
ATOM 658 C CA . ILE A 1 83 ? -10.309 -4.033 12.003 1.00 96.75 83 ILE A CA 1
ATOM 659 C C . ILE A 1 83 ? -10.779 -5.490 11.927 1.00 96.75 83 ILE A C 1
ATOM 661 O O . ILE A 1 83 ? -9.951 -6.401 11.817 1.00 96.75 83 ILE A O 1
ATOM 665 N N . GLY A 1 84 ? -12.094 -5.695 11.955 1.00 94.00 84 GLY A N 1
ATOM 666 C CA . GLY A 1 84 ? -12.770 -6.986 11.851 1.00 94.00 84 GLY A CA 1
ATOM 667 C C . GLY A 1 84 ? -13.075 -7.417 10.413 1.00 94.00 84 GLY A C 1
ATOM 668 O O . GLY A 1 84 ? -13.053 -8.613 10.119 1.0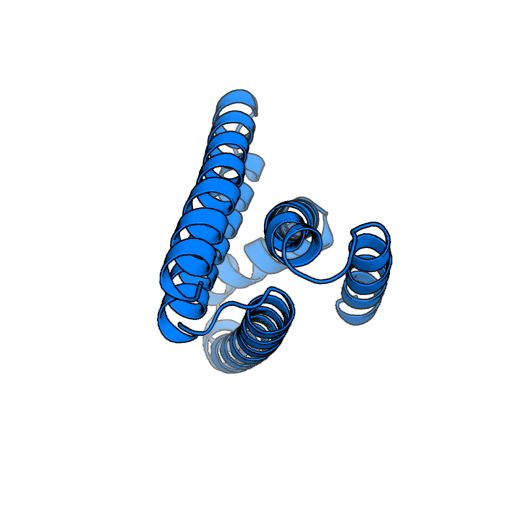0 94.00 84 GLY A O 1
ATOM 669 N N . ASP A 1 85 ? -13.306 -6.477 9.488 1.00 95.50 85 ASP A N 1
ATOM 670 C CA . ASP A 1 85 ? -13.553 -6.805 8.073 1.00 95.50 85 ASP A CA 1
ATOM 671 C C . ASP A 1 85 ? -12.246 -7.135 7.324 1.00 95.50 85 ASP A C 1
ATOM 673 O O . ASP A 1 85 ? -11.643 -6.308 6.632 1.00 95.50 85 ASP A O 1
ATOM 677 N N . GLU A 1 86 ? -11.808 -8.393 7.427 1.00 93.69 86 GLU A N 1
ATOM 678 C CA . GLU A 1 86 ? -10.628 -8.892 6.711 1.00 93.69 86 GLU A CA 1
ATOM 679 C C . GLU A 1 86 ? -10.754 -8.742 5.186 1.00 93.69 86 GLU A C 1
ATOM 681 O O . GLU A 1 86 ? -9.778 -8.413 4.509 1.00 93.69 86 GLU A O 1
ATOM 686 N N . ARG A 1 87 ? -11.957 -8.908 4.620 1.00 94.81 87 ARG A N 1
ATOM 687 C CA . ARG A 1 87 ? -12.169 -8.798 3.166 1.00 94.81 87 ARG A CA 1
ATOM 688 C C . ARG A 1 87 ? -12.015 -7.361 2.681 1.00 94.81 87 ARG A C 1
ATOM 690 O O . ARG A 1 87 ? -11.585 -7.135 1.548 1.00 94.81 87 ARG A O 1
ATOM 697 N N . ALA A 1 88 ? -12.390 -6.375 3.489 1.00 95.06 88 ALA A N 1
ATOM 698 C CA . ALA A 1 88 ? -12.098 -4.973 3.213 1.00 95.06 88 ALA A CA 1
ATOM 699 C C . ALA A 1 88 ? -10.589 -4.699 3.210 1.00 95.06 88 ALA A C 1
ATOM 701 O O . ALA A 1 88 ? -10.086 -4.074 2.270 1.00 95.06 88 ALA A O 1
ATOM 702 N N . VAL A 1 89 ? -9.859 -5.223 4.202 1.00 95.44 89 VAL A N 1
ATOM 703 C CA . VAL A 1 89 ? -8.393 -5.109 4.265 1.00 95.44 89 VAL A CA 1
ATOM 704 C C . VAL A 1 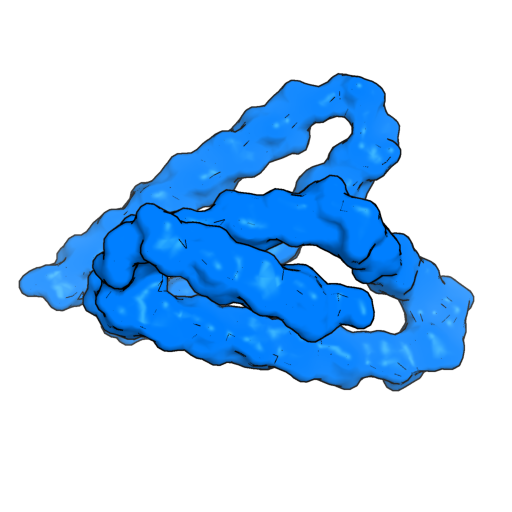89 ? -7.752 -5.683 3.003 1.00 95.44 89 VAL A C 1
ATOM 706 O O . VAL A 1 89 ? -6.950 -5.006 2.365 1.00 95.44 89 VAL A O 1
ATOM 709 N N . GLU A 1 90 ? -8.146 -6.889 2.597 1.00 94.75 90 GLU A N 1
ATOM 710 C CA . GLU A 1 90 ? -7.601 -7.557 1.412 1.00 94.75 90 GLU A CA 1
ATOM 711 C C . GLU A 1 90 ? -7.826 -6.765 0.125 1.00 94.75 90 GLU A C 1
ATOM 713 O O . GLU A 1 90 ? -6.875 -6.520 -0.621 1.00 94.75 90 GLU A O 1
ATOM 718 N N . ARG A 1 91 ? -9.069 -6.327 -0.121 1.00 95.25 91 ARG A N 1
ATOM 719 C CA . ARG A 1 91 ? -9.426 -5.560 -1.324 1.00 95.25 91 ARG A CA 1
ATOM 720 C C . ARG A 1 91 ? -8.620 -4.270 -1.421 1.00 95.25 91 ARG A C 1
ATOM 722 O O . ARG A 1 91 ? -8.076 -3.957 -2.481 1.00 95.25 91 ARG A O 1
ATOM 729 N N . PHE A 1 92 ? -8.504 -3.536 -0.313 1.00 95.19 92 PHE A N 1
ATOM 730 C CA . PHE A 1 92 ? -7.711 -2.312 -0.288 1.00 95.19 92 PHE A CA 1
ATOM 731 C C . PHE A 1 92 ? -6.223 -2.603 -0.487 1.00 95.19 92 PHE A C 1
ATOM 733 O O . PHE A 1 92 ? -5.559 -1.900 -1.247 1.00 95.19 92 PHE A O 1
ATOM 740 N N . SER A 1 93 ? -5.688 -3.647 0.152 1.00 93.06 93 SER A N 1
ATOM 741 C CA . SER A 1 93 ? -4.290 -4.047 -0.016 1.00 93.06 93 SER A CA 1
ATOM 742 C C . SER A 1 93 ? -3.969 -4.395 -1.469 1.00 93.06 93 SER A C 1
ATOM 744 O O . SER A 1 93 ? -3.011 -3.844 -2.008 1.00 93.06 93 SER A O 1
ATOM 746 N N . GLN A 1 94 ? -4.795 -5.203 -2.137 1.00 93.31 94 GLN A N 1
ATOM 747 C CA . GLN A 1 94 ? -4.621 -5.547 -3.553 1.00 93.31 94 GLN A CA 1
ATOM 748 C C . GLN A 1 94 ? -4.654 -4.311 -4.461 1.00 93.31 94 GLN A C 1
ATOM 750 O O . GLN A 1 94 ? -3.750 -4.116 -5.276 1.00 93.31 94 GLN A O 1
ATOM 755 N N . MET A 1 95 ? -5.649 -3.436 -4.277 1.00 95.88 95 MET A N 1
ATOM 756 C CA . MET A 1 95 ? -5.746 -2.176 -5.018 1.00 95.88 95 MET A CA 1
ATOM 757 C C . MET A 1 95 ? -4.509 -1.298 -4.788 1.00 95.88 95 MET A C 1
ATOM 759 O O . MET A 1 95 ? -3.910 -0.808 -5.742 1.00 95.88 95 MET A O 1
ATOM 763 N N . SER A 1 96 ? -4.097 -1.112 -3.531 1.00 94.81 96 SER A N 1
ATOM 764 C CA . SER A 1 96 ? -2.936 -0.285 -3.186 1.00 94.81 96 SER A CA 1
ATOM 765 C C . SER A 1 96 ? -1.638 -0.836 -3.785 1.00 94.81 96 SER A C 1
ATOM 767 O O . SER A 1 96 ? -0.843 -0.060 -4.311 1.00 94.81 96 SER A O 1
ATOM 769 N N . ALA A 1 97 ? -1.451 -2.161 -3.799 1.00 91.19 97 ALA A N 1
ATOM 770 C CA . ALA A 1 97 ? -0.293 -2.809 -4.404 1.00 91.19 97 ALA A CA 1
ATOM 771 C C . ALA A 1 97 ? -0.250 -2.609 -5.926 1.00 91.19 97 ALA A C 1
ATOM 773 O O . ALA A 1 97 ? 0.798 -2.247 -6.462 1.00 91.19 97 ALA A O 1
ATOM 774 N N . ALA A 1 98 ? -1.378 -2.791 -6.621 1.00 92.31 98 ALA A N 1
ATOM 775 C CA . ALA A 1 98 ? -1.477 -2.531 -8.056 1.00 92.31 98 ALA A CA 1
ATOM 776 C C . ALA A 1 98 ? -1.180 -1.059 -8.388 1.00 92.31 98 ALA A C 1
ATOM 778 O O . ALA A 1 98 ? -0.377 -0.776 -9.279 1.00 92.31 98 ALA A O 1
ATOM 779 N N . THR A 1 99 ? -1.755 -0.127 -7.621 1.00 95.62 99 THR A N 1
ATOM 780 C CA . THR A 1 99 ? -1.508 1.314 -7.768 1.00 95.62 99 THR A CA 1
ATOM 781 C C . THR A 1 99 ? -0.035 1.656 -7.558 1.00 95.62 99 THR A C 1
ATOM 783 O O . THR A 1 99 ? 0.560 2.318 -8.402 1.00 95.62 99 THR A O 1
ATOM 786 N N . ILE A 1 100 ? 0.588 1.167 -6.480 1.00 93.50 100 ILE A N 1
ATOM 787 C CA . ILE A 1 100 ? 2.008 1.407 -6.184 1.00 93.50 100 ILE A CA 1
ATOM 788 C C . ILE A 1 100 ? 2.905 0.887 -7.313 1.00 93.50 100 ILE A C 1
ATOM 790 O O . ILE A 1 100 ? 3.792 1.611 -7.760 1.00 93.50 100 ILE A O 1
ATOM 794 N N . ARG A 1 101 ? 2.660 -0.331 -7.812 1.00 90.00 101 ARG A N 1
ATOM 795 C CA . ARG A 1 101 ? 3.428 -0.908 -8.929 1.00 90.00 101 ARG A CA 1
ATOM 796 C C . ARG A 1 101 ? 3.272 -0.078 -10.207 1.00 90.00 101 ARG A C 1
ATOM 798 O O . ARG A 1 101 ? 4.266 0.231 -10.855 1.00 90.00 101 ARG A O 1
ATOM 805 N N . GLY A 1 102 ? 2.049 0.335 -10.547 1.00 91.56 102 GLY A N 1
ATOM 806 C CA . GLY A 1 102 ? 1.793 1.194 -11.709 1.00 91.56 102 GLY A CA 1
ATOM 807 C C . GLY A 1 102 ? 2.487 2.555 -11.602 1.00 91.56 102 GLY A C 1
ATOM 808 O O . GLY A 1 102 ? 3.129 3.007 -12.546 1.00 91.56 102 GLY A O 1
ATOM 809 N N . LEU A 1 103 ? 2.438 3.178 -10.423 1.00 93.25 103 LEU A N 1
ATOM 810 C CA . LEU A 1 103 ? 3.124 4.442 -10.152 1.00 93.25 103 LEU A CA 1
ATOM 811 C C . LEU A 1 103 ? 4.652 4.297 -10.169 1.00 93.25 103 LEU A C 1
ATOM 813 O O . LEU A 1 103 ? 5.344 5.219 -10.604 1.00 93.25 103 LEU A O 1
ATOM 817 N N . ALA A 1 104 ? 5.185 3.148 -9.747 1.00 89.88 104 ALA A N 1
ATOM 818 C CA . ALA A 1 104 ? 6.609 2.848 -9.846 1.00 89.88 104 ALA A CA 1
ATOM 819 C C . ALA A 1 104 ? 7.054 2.749 -11.314 1.00 89.88 104 ALA A C 1
ATOM 821 O O . ALA A 1 104 ? 8.059 3.358 -11.676 1.00 89.88 104 ALA A O 1
ATOM 822 N N . ILE A 1 105 ? 6.265 2.090 -12.173 1.00 89.88 105 ILE A N 1
ATOM 823 C CA . ILE A 1 105 ? 6.500 2.045 -13.627 1.00 89.88 105 ILE A CA 1
ATOM 824 C C . ILE A 1 105 ? 6.478 3.460 -14.217 1.00 89.88 105 ILE A C 1
ATOM 826 O O . ILE A 1 105 ? 7.430 3.872 -14.875 1.00 89.88 105 ILE A O 1
ATOM 830 N N . GLU A 1 106 ? 5.432 4.243 -13.946 1.00 91.56 106 GLU A N 1
ATOM 831 C CA . GLU A 1 106 ? 5.311 5.629 -14.427 1.00 91.56 106 GLU A CA 1
ATOM 832 C C . GLU A 1 106 ? 6.521 6.492 -14.027 1.00 91.56 106 GLU A C 1
ATOM 834 O O . GLU A 1 106 ? 7.038 7.279 -14.828 1.00 91.56 106 GLU A O 1
ATOM 839 N N . ARG A 1 107 ? 7.020 6.315 -12.795 1.00 89.06 107 ARG A N 1
ATOM 840 C CA . ARG A 1 107 ? 8.191 7.026 -12.262 1.00 89.06 107 ARG A CA 1
ATOM 841 C C . ARG A 1 107 ? 9.479 6.722 -13.029 1.00 89.06 107 ARG A C 1
ATOM 843 O O . ARG A 1 107 ? 10.358 7.584 -13.052 1.00 89.06 107 ARG A O 1
ATOM 850 N N . MET A 1 108 ? 9.606 5.544 -13.643 1.00 86.69 108 MET A N 1
ATOM 851 C CA . MET A 1 108 ? 10.791 5.170 -14.428 1.00 86.69 108 MET A CA 1
ATOM 852 C C . MET A 1 108 ? 10.903 5.981 -15.725 1.00 86.69 108 MET A C 1
ATOM 854 O O . MET A 1 108 ? 12.010 6.311 -16.147 1.00 86.69 108 MET A O 1
ATOM 858 N N . PHE A 1 109 ? 9.773 6.339 -16.342 1.00 84.75 109 PHE A N 1
ATOM 859 C CA . PHE A 1 109 ? 9.749 6.995 -17.655 1.00 84.75 109 PHE A CA 1
ATOM 860 C C . PHE A 1 109 ? 9.525 8.511 -17.587 1.00 84.75 109 PHE A C 1
ATOM 862 O O . PHE A 1 109 ? 9.896 9.237 -18.514 1.00 84.75 109 PHE A O 1
ATOM 869 N N . LYS A 1 110 ? 8.937 9.025 -16.500 1.00 82.12 110 LYS A N 1
ATOM 870 C CA . LYS A 1 110 ? 8.654 10.458 -16.362 1.00 82.12 110 LYS A CA 1
ATOM 871 C C . LYS A 1 110 ? 9.838 11.250 -15.815 1.00 82.12 110 LYS A C 1
ATOM 873 O O . LYS A 1 110 ? 10.336 11.000 -14.721 1.00 82.12 110 LYS A O 1
ATOM 878 N N . ARG A 1 111 ? 10.211 12.309 -16.545 1.00 75.25 111 ARG A N 1
ATOM 879 C CA . ARG A 1 111 ? 11.143 13.344 -16.059 1.00 75.25 111 ARG A CA 1
ATOM 880 C C . ARG A 1 111 ? 10.522 14.205 -14.953 1.00 75.25 111 ARG A C 1
ATOM 882 O O . ARG A 1 111 ? 11.220 14.579 -14.018 1.00 75.25 111 ARG A O 1
ATOM 889 N N . ASP A 1 112 ? 9.224 14.501 -15.054 1.00 83.12 112 ASP A N 1
ATOM 890 C CA . ASP A 1 112 ? 8.470 15.238 -14.033 1.00 83.12 112 ASP A CA 1
ATOM 891 C C . ASP A 1 112 ? 7.733 14.273 -13.095 1.00 83.12 112 ASP A C 1
ATOM 893 O O . ASP A 1 112 ? 6.763 13.613 -13.479 1.00 83.12 112 ASP A O 1
ATOM 897 N N . ARG A 1 113 ? 8.198 14.210 -11.844 1.00 86.75 113 ARG A N 1
ATOM 898 C CA . ARG A 1 113 ? 7.673 13.302 -10.816 1.00 86.75 113 ARG A CA 1
ATOM 899 C C . ARG A 1 113 ? 6.430 13.829 -10.103 1.00 86.75 113 ARG A C 1
ATOM 901 O O . ARG A 1 113 ? 5.776 13.051 -9.415 1.00 86.75 113 ARG A O 1
ATOM 908 N N . ARG A 1 114 ? 6.036 15.092 -10.323 1.00 90.81 114 ARG A N 1
ATOM 909 C CA . ARG A 1 114 ? 4.920 15.729 -9.599 1.00 90.81 114 ARG A CA 1
ATOM 910 C C . ARG A 1 114 ? 3.619 14.937 -9.689 1.00 90.81 114 ARG A C 1
ATOM 912 O O . ARG A 1 114 ? 2.944 14.782 -8.681 1.00 90.81 114 ARG A O 1
ATOM 919 N N . SER A 1 115 ? 3.306 14.390 -10.866 1.00 89.94 115 SER A N 1
ATOM 920 C CA . SER A 1 115 ? 2.088 13.584 -11.070 1.00 89.94 115 SER A CA 1
ATOM 921 C C . SER A 1 115 ? 2.090 12.251 -10.306 1.00 89.94 115 SER A C 1
ATOM 923 O O . SER A 1 115 ? 1.045 11.798 -9.839 1.00 89.94 115 SER A O 1
ATOM 925 N N . VAL A 1 116 ? 3.260 11.624 -10.152 1.00 93.81 116 VAL A N 1
ATOM 926 C CA . VAL A 1 116 ? 3.416 10.376 -9.393 1.00 93.81 116 VAL A CA 1
ATOM 927 C C . VAL A 1 116 ? 3.318 10.668 -7.900 1.00 93.81 116 VAL A C 1
ATOM 929 O O . VAL A 1 116 ? 2.567 10.006 -7.185 1.00 93.81 116 VAL A O 1
ATOM 932 N N . ASP A 1 117 ? 4.026 11.701 -7.443 1.00 92.50 117 ASP A N 1
ATOM 933 C CA . ASP A 1 117 ? 4.058 12.080 -6.033 1.00 92.50 117 ASP A CA 1
ATOM 934 C C . ASP A 1 117 ? 2.675 12.555 -5.549 1.00 92.50 117 ASP A C 1
ATOM 936 O O . ASP A 1 117 ? 2.255 12.192 -4.448 1.00 92.50 117 ASP A O 1
ATOM 940 N N . SER A 1 118 ? 1.919 13.285 -6.383 1.00 95.12 118 SER A N 1
ATOM 941 C CA . SER A 1 118 ? 0.541 13.687 -6.067 1.00 95.12 118 SER A CA 1
ATOM 942 C C . SER A 1 118 ? -0.418 12.496 -6.005 1.00 95.12 118 SER A C 1
ATOM 944 O O . SER A 1 118 ? -1.278 12.442 -5.131 1.00 95.12 118 SER A O 1
ATOM 946 N N . SER A 1 119 ? -0.254 11.508 -6.891 1.00 96.12 119 SER A N 1
ATOM 947 C CA . SER A 1 119 ? -1.072 10.286 -6.878 1.00 96.12 119 SER A CA 1
ATOM 948 C C . SER A 1 119 ? -0.794 9.428 -5.640 1.00 96.12 119 SER A C 1
ATOM 950 O O . SER A 1 119 ? -1.717 8.891 -5.030 1.00 96.12 119 SER A O 1
ATOM 952 N N . MET A 1 120 ? 0.471 9.346 -5.214 1.00 96.19 120 MET A N 1
ATOM 953 C CA . MET A 1 120 ? 0.832 8.690 -3.957 1.00 96.19 120 MET A CA 1
ATOM 954 C C . MET A 1 120 ? 0.294 9.432 -2.733 1.00 96.19 120 MET A C 1
ATOM 956 O O . MET A 1 120 ? -0.149 8.781 -1.789 1.00 96.19 120 MET A O 1
ATOM 960 N N . ALA A 1 121 ? 0.295 10.769 -2.737 1.00 96.25 121 ALA A N 1
ATOM 961 C CA . ALA A 1 121 ? -0.317 11.552 -1.664 1.00 96.25 121 ALA A CA 1
ATOM 962 C C . ALA A 1 121 ? -1.812 11.227 -1.516 1.00 96.25 121 ALA A C 1
ATOM 964 O O . ALA A 1 121 ? -2.249 10.903 -0.413 1.00 96.25 121 ALA A O 1
ATOM 965 N N . LEU A 1 122 ? -2.547 11.165 -2.631 1.00 97.69 122 LEU A N 1
ATOM 966 C CA . LEU A 1 122 ? -3.948 10.746 -2.631 1.00 97.69 122 LEU A CA 1
ATOM 967 C C . LEU A 1 122 ? -4.129 9.321 -2.081 1.00 97.69 122 LEU A C 1
ATOM 969 O O . LEU A 1 122 ? -5.017 9.083 -1.267 1.00 97.69 122 LEU A O 1
ATOM 973 N N . LEU A 1 123 ? -3.278 8.363 -2.465 1.00 97.81 123 LEU A N 1
ATOM 974 C CA . LEU A 1 123 ? -3.361 6.997 -1.931 1.00 97.81 123 LEU A CA 1
ATOM 975 C C . LEU A 1 123 ? -3.153 6.953 -0.405 1.00 97.81 123 LEU A C 1
ATOM 977 O O . LEU A 1 123 ? -3.809 6.163 0.277 1.00 97.81 123 LEU A O 1
ATOM 981 N N . ARG A 1 124 ? -2.278 7.803 0.151 1.00 96.69 124 ARG A N 1
ATOM 982 C CA . ARG A 1 124 ? -2.102 7.921 1.611 1.00 96.69 124 ARG A CA 1
ATOM 983 C C . ARG A 1 124 ? -3.347 8.479 2.284 1.00 96.69 124 ARG A C 1
ATOM 985 O O . ARG A 1 124 ? -3.763 7.944 3.307 1.00 96.69 124 ARG A O 1
ATOM 992 N N . GLU A 1 125 ? -3.941 9.522 1.715 1.00 97.88 125 GLU A N 1
ATOM 993 C CA . GLU A 1 125 ? -5.183 10.107 2.227 1.00 97.88 125 GLU A CA 1
ATOM 994 C C . GLU A 1 125 ? -6.307 9.067 2.227 1.00 97.88 125 GLU A C 1
ATOM 996 O O . GLU A 1 125 ? -6.947 8.841 3.254 1.00 97.88 125 GLU A O 1
ATOM 1001 N N . LEU A 1 126 ? -6.467 8.338 1.119 1.00 97.81 126 LEU A N 1
ATOM 1002 C CA . LEU A 1 126 ? -7.426 7.240 1.014 1.00 97.81 126 LEU A CA 1
ATOM 1003 C C . LEU A 1 126 ? -7.156 6.139 2.041 1.00 97.81 126 LEU A C 1
ATOM 1005 O O . LEU A 1 126 ? -8.103 5.599 2.607 1.00 97.81 126 LEU A O 1
ATOM 1009 N N . LYS A 1 127 ? -5.888 5.814 2.324 1.00 97.44 127 LYS A N 1
ATOM 1010 C CA . LYS A 1 127 ? -5.541 4.825 3.352 1.00 97.44 127 LYS A CA 1
ATOM 1011 C C . LYS A 1 127 ? -6.011 5.261 4.737 1.00 97.44 127 LYS A C 1
ATOM 1013 O O . LYS A 1 127 ? -6.525 4.421 5.473 1.00 97.44 127 LYS A O 1
ATOM 1018 N N . VAL A 1 128 ? -5.834 6.533 5.089 1.00 97.88 128 VAL A N 1
ATOM 1019 C CA . VAL A 1 128 ? -6.302 7.088 6.368 1.00 97.88 128 VAL A CA 1
ATOM 1020 C C . VAL A 1 128 ? -7.825 7.014 6.438 1.00 97.88 128 VAL A C 1
ATOM 1022 O O . VAL A 1 128 ? -8.353 6.362 7.334 1.00 97.88 128 VAL A O 1
ATOM 1025 N N . ILE A 1 129 ? -8.511 7.578 5.440 1.00 97.81 129 ILE A N 1
ATOM 1026 C CA . ILE A 1 129 ? -9.979 7.627 5.377 1.00 97.81 129 ILE A CA 1
ATOM 1027 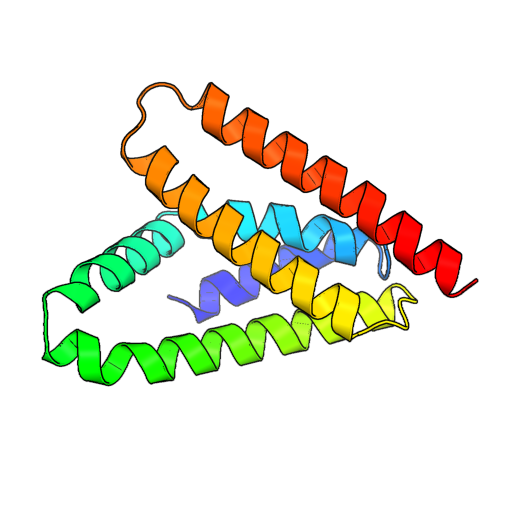C C . ILE A 1 129 ? -10.578 6.222 5.459 1.00 97.81 129 ILE A C 1
ATOM 1029 O O . ILE A 1 129 ? -11.497 5.977 6.235 1.00 97.81 129 ILE A O 1
ATOM 1033 N N . TYR A 1 130 ? -10.049 5.284 4.673 1.00 97.12 130 TYR A N 1
ATOM 1034 C CA . TYR A 1 130 ? -10.564 3.922 4.638 1.00 97.12 130 TYR A CA 1
ATOM 1035 C C . TY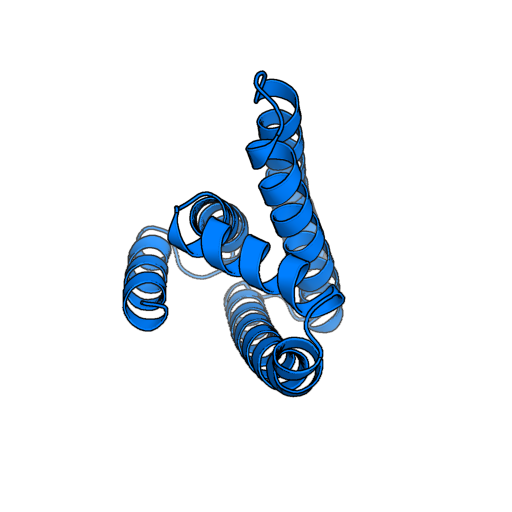R A 1 130 ? -10.300 3.174 5.947 1.00 97.12 130 TYR A C 1
ATOM 1037 O O . TYR A 1 130 ? -11.162 2.441 6.411 1.00 97.12 130 TYR A O 1
ATOM 1045 N N . THR A 1 131 ? -9.140 3.387 6.575 1.00 96.94 131 THR A N 1
ATOM 1046 C CA . THR A 1 131 ? -8.841 2.802 7.892 1.00 96.94 131 THR A CA 1
ATOM 1047 C C . THR A 1 131 ? -9.822 3.307 8.949 1.00 96.94 131 THR A C 1
ATOM 1049 O O . THR A 1 131 ? -10.365 2.504 9.700 1.00 96.94 131 THR A O 1
ATOM 1052 N N . ASP A 1 132 ? -10.085 4.614 8.978 1.00 96.94 132 ASP A N 1
ATOM 1053 C CA . ASP A 1 132 ? -11.010 5.221 9.941 1.00 96.94 132 ASP A CA 1
ATOM 1054 C C . ASP A 1 132 ? -12.448 4.751 9.729 1.00 96.94 132 ASP A C 1
ATOM 1056 O O . ASP A 1 132 ? -13.153 4.464 10.694 1.00 96.94 132 ASP A O 1
ATOM 1060 N N . LEU A 1 133 ? -12.860 4.606 8.467 1.00 97.00 133 LEU A N 1
ATOM 1061 C CA . LEU A 1 133 ? -14.161 4.051 8.112 1.00 97.00 133 LEU A CA 1
ATOM 1062 C C . LEU A 1 133 ? -14.339 2.628 8.652 1.00 97.00 133 LEU A C 1
ATOM 1064 O O . LEU A 1 133 ? -15.391 2.329 9.206 1.00 97.00 133 LEU A O 1
ATOM 1068 N N . LEU A 1 134 ? -13.335 1.761 8.490 1.00 96.00 134 LEU A N 1
ATOM 1069 C CA . LEU A 1 134 ? -13.412 0.378 8.965 1.00 96.00 134 LEU A CA 1
ATOM 1070 C C . LEU A 1 134 ? -13.440 0.307 10.493 1.00 96.00 134 LEU A C 1
ATOM 1072 O O . LEU A 1 134 ? -14.282 -0.379 11.056 1.00 96.00 134 LEU A O 1
ATOM 1076 N N . LEU A 1 135 ? -12.594 1.083 11.173 1.00 95.94 135 LEU A N 1
ATOM 1077 C CA . LEU A 1 135 ? -12.585 1.121 12.638 1.00 95.94 135 LEU A CA 1
ATOM 1078 C C . LEU A 1 135 ? -13.905 1.630 13.224 1.00 95.94 135 LEU A C 1
ATOM 1080 O O . LEU A 1 135 ? -14.322 1.163 14.276 1.00 95.94 135 LEU A O 1
ATOM 1084 N N . ALA A 1 136 ? -14.575 2.566 12.549 1.00 94.81 136 ALA A N 1
ATOM 1085 C CA . ALA A 1 136 ? -15.881 3.060 12.975 1.00 94.81 136 ALA A CA 1
ATOM 1086 C C . ALA A 1 136 ? -17.021 2.045 12.772 1.00 94.81 136 ALA A C 1
ATOM 1088 O O . ALA A 1 136 ? -18.068 2.192 13.393 1.00 94.81 136 ALA A O 1
ATOM 1089 N N . GLN A 1 137 ? -16.849 1.047 11.899 1.00 89.06 137 GLN A N 1
ATOM 1090 C CA . GLN A 1 137 ? -17.824 -0.034 11.699 1.00 89.06 137 GLN A CA 1
ATOM 1091 C C . GLN A 1 137 ? -17.709 -1.131 12.765 1.00 89.06 137 GLN A C 1
ATOM 1093 O O . GLN A 1 137 ? -18.689 -1.829 13.016 1.00 89.06 137 GLN A O 1
ATOM 1098 N N . ASP A 1 138 ? -16.529 -1.261 13.375 1.00 77.44 138 ASP A N 1
ATOM 1099 C CA . ASP A 1 138 ? -16.203 -2.271 14.386 1.00 77.44 138 ASP A CA 1
ATOM 1100 C C . ASP A 1 138 ? -16.281 -1.739 15.839 1.00 77.44 138 ASP A C 1
ATOM 1102 O O . ASP A 1 138 ? -16.033 -2.495 16.782 1.00 77.44 138 ASP A O 1
ATOM 1106 N N . ALA A 1 139 ? -16.599 -0.449 16.021 1.00 70.75 139 ALA A N 1
ATOM 1107 C CA . ALA A 1 139 ? -16.753 0.232 17.315 1.00 70.75 139 ALA A CA 1
ATOM 1108 C C . ALA A 1 139 ? -18.185 0.136 17.866 1.00 70.75 139 ALA A C 1
ATOM 1110 O O . ALA A 1 139 ? -18.317 -0.067 19.096 1.00 70.75 139 ALA A O 1
#

Foldseek 3Di:
DVVVLVVVLVVVLVVFDAALRSLLVSLVSVLVVCQDPNVVVVLVLVVVLVPDVVSVVPVVVVVVVVLVVQLVVQLVSLVRNQFPPSVLSNVLSVVSNVLSSVLSVVVVPDPDNPVSVVSSVVNSVVSNVSSVVRNVVRD

Sequence (139 aa):
MIARQRTFYIEALRAYPKGRERFIAITELTWQAWSEPSGVAITEIMVAARSDHLLGDRLPDLFEMMEASQLAEMRKLGHLAGIGDERAVERFSQMSAATIRGLAIERMFKRDRRSVDSSMALLRELKVIYTDLLLAQDA

Secondary structure (DSSP, 8-state):
-HHHHHHHHHHHHHTSPTTHHHHHHHHHHHHHHHHSHHHHHHHHHHHHTTT-HHHHHHHHHHHHHHHHHHHHHHHHHHHHHT---HHHHHHHHHHHHHHHHHHHHHHHH-S--HHHHHHHHHHHHHHHHHHHHHHHH--